Protein AF-A0A841PU30-F1 (afdb_monomer)

Secondary structure (DSSP, 8-state):
-------HHHHHHHHHHHHTSTT-SS-HHHHHHHHHHHHHHSEEEHHHHHHHHHHHHGGGHHHHHHHHHHHHHHHHHSSSSPPTTTSSEEEETTTTEEEE-HHHHHHHHHHH-

Radius of gyration: 13.41 Å; Cα contacts (8 Å, |Δi|>4): 137; chains: 1; bounding box: 29×34×40 Å

pLDDT: mean 88.63, std 14.7, range [29.7, 97.88]

Foldseek 3Di:
DDDPPPPLLQLLVLLLVLLCDPPQPDHSVLLLVLVLVCLVVQKAAPVRSLVSLCVRPNPCSVVSSVSSVVSSQCSRVVDDDADPPPGQWDQDPVRNMIGGDNSNSVSNNVVVD

Structure (mmCIF, N/CA/C/O backbone):
data_AF-A0A841PU30-F1
#
_entry.id   AF-A0A841PU30-F1
#
loop_
_atom_site.group_PDB
_atom_site.id
_atom_site.type_symbol
_atom_site.label_atom_id
_atom_site.label_alt_id
_atom_site.label_comp_id
_atom_site.label_asym_id
_atom_site.label_entity_id
_atom_site.label_seq_id
_atom_site.pdbx_PDB_ins_code
_atom_site.Cartn_x
_atom_site.Cartn_y
_atom_site.Cartn_z
_atom_site.occupancy
_atom_site.B_iso_or_equiv
_atom_site.auth_seq_id
_atom_site.auth_comp_id
_atom_site.auth_asym_id
_atom_site.auth_atom_id
_atom_site.pdbx_PDB_model_num
ATOM 1 N N . MET A 1 1 ? 14.734 4.342 -28.000 1.00 32.66 1 MET A N 1
ATOM 2 C CA . MET A 1 1 ? 13.678 4.855 -27.104 1.00 32.66 1 MET A CA 1
ATOM 3 C C . MET A 1 1 ? 14.191 4.648 -25.688 1.00 32.66 1 MET A C 1
ATOM 5 O O . MET A 1 1 ? 14.259 3.512 -25.245 1.00 32.66 1 MET A O 1
ATOM 9 N N . ALA A 1 2 ? 14.749 5.691 -25.069 1.00 29.70 2 ALA A N 1
ATOM 10 C CA . ALA A 1 2 ? 15.339 5.575 -23.737 1.00 29.70 2 ALA A CA 1
ATOM 11 C C . ALA A 1 2 ? 14.219 5.244 -22.746 1.00 29.70 2 ALA A C 1
ATOM 13 O O . ALA A 1 2 ? 13.243 5.990 -22.669 1.00 29.70 2 ALA A O 1
ATOM 14 N N . ALA A 1 3 ? 14.330 4.115 -22.043 1.00 36.06 3 ALA A N 1
ATOM 15 C CA . ALA A 1 3 ? 13.471 3.834 -20.906 1.00 36.06 3 ALA A CA 1
ATOM 16 C C . ALA A 1 3 ? 13.595 5.033 -19.964 1.00 36.06 3 ALA A C 1
ATOM 18 O O . ALA A 1 3 ? 14.697 5.356 -19.518 1.00 36.06 3 ALA A O 1
ATOM 19 N N . LYS A 1 4 ? 12.489 5.743 -19.730 1.00 44.38 4 LYS A N 1
ATOM 20 C CA . LYS A 1 4 ? 12.409 6.710 -18.642 1.00 44.38 4 LYS A CA 1
ATOM 21 C C . LYS A 1 4 ? 12.784 5.907 -17.397 1.00 44.38 4 LYS A C 1
ATOM 23 O O . LYS A 1 4 ? 12.018 5.036 -17.001 1.00 44.38 4 LYS A O 1
ATOM 28 N N . LEU A 1 5 ? 13.993 6.104 -16.867 1.00 51.22 5 LEU A N 1
ATOM 29 C CA . LEU A 1 5 ? 14.343 5.630 -15.532 1.00 51.22 5 LEU A CA 1
ATOM 30 C C . LEU A 1 5 ? 13.225 6.164 -14.638 1.00 51.22 5 LEU A C 1
ATOM 32 O O . LEU A 1 5 ? 13.072 7.381 -14.543 1.00 51.22 5 LEU A O 1
ATOM 36 N N . LEU A 1 6 ? 12.369 5.274 -14.132 1.00 61.59 6 LEU A N 1
ATOM 37 C CA . LEU A 1 6 ? 11.294 5.647 -13.222 1.00 61.59 6 LEU A CA 1
ATOM 38 C C . LEU A 1 6 ? 11.937 6.417 -12.068 1.00 61.59 6 LEU A C 1
ATOM 40 O O . LEU A 1 6 ? 12.734 5.860 -11.311 1.00 61.59 6 LEU A O 1
ATOM 44 N N . ASP A 1 7 ? 11.653 7.718 -11.985 1.00 81.25 7 ASP A N 1
ATOM 45 C CA . ASP A 1 7 ? 12.065 8.529 -10.847 1.00 81.25 7 ASP A CA 1
ATOM 46 C C . ASP A 1 7 ? 11.070 8.293 -9.719 1.00 81.25 7 ASP A C 1
ATOM 48 O O . ASP A 1 7 ? 10.161 9.084 -9.455 1.00 81.25 7 ASP A O 1
ATOM 52 N N . TRP A 1 8 ? 11.286 7.174 -9.036 1.00 91.31 8 TRP A N 1
ATOM 53 C CA . TRP A 1 8 ? 10.470 6.768 -7.909 1.00 91.31 8 TRP A CA 1
ATOM 54 C C . TRP A 1 8 ? 10.440 7.798 -6.782 1.00 91.31 8 TRP A C 1
ATOM 56 O O . TRP A 1 8 ? 9.501 7.795 -5.995 1.00 91.31 8 TRP A O 1
ATOM 66 N N . SER A 1 9 ? 11.415 8.709 -6.700 1.00 92.00 9 SER A N 1
ATOM 67 C CA . SER A 1 9 ? 11.419 9.757 -5.675 1.00 92.00 9 SER A CA 1
ATOM 68 C C . SER A 1 9 ? 10.284 10.758 -5.889 1.00 92.00 9 SER A C 1
ATOM 70 O O . SER A 1 9 ? 9.634 11.173 -4.926 1.00 92.00 9 SER A O 1
ATOM 72 N N . THR A 1 10 ? 10.037 11.148 -7.143 1.00 91.81 10 THR A N 1
ATOM 73 C CA . THR A 1 10 ? 8.927 12.041 -7.499 1.00 91.81 10 THR A CA 1
ATOM 74 C C . THR A 1 10 ? 7.590 11.318 -7.337 1.00 91.81 10 THR A C 1
ATOM 76 O O . THR A 1 10 ? 6.701 11.828 -6.658 1.00 91.81 10 THR A O 1
ATOM 79 N N . ASP A 1 11 ? 7.490 10.086 -7.835 1.00 92.00 11 ASP A N 1
ATOM 80 C CA . ASP A 1 11 ? 6.270 9.273 -7.750 1.00 92.00 11 ASP A CA 1
ATOM 81 C C . ASP A 1 11 ? 5.857 8.979 -6.293 1.00 92.00 11 ASP A C 1
ATOM 83 O O . ASP A 1 11 ? 4.684 9.085 -5.925 1.00 92.00 11 ASP A O 1
ATOM 87 N N . VAL A 1 12 ? 6.821 8.674 -5.416 1.00 95.44 12 VAL A N 1
ATOM 88 C CA . VAL A 1 12 ? 6.589 8.495 -3.973 1.00 95.44 12 VAL A CA 1
ATOM 89 C C . VAL A 1 12 ? 6.127 9.792 -3.317 1.00 95.44 12 VAL A C 1
ATOM 91 O O . VAL A 1 12 ? 5.220 9.765 -2.482 1.00 95.44 12 VAL A O 1
ATOM 94 N N . ARG A 1 13 ? 6.714 10.937 -3.683 1.00 94.88 13 ARG A N 1
ATOM 95 C CA . ARG A 1 13 ? 6.294 12.239 -3.148 1.00 94.88 13 ARG A CA 1
ATOM 96 C C . ARG A 1 13 ? 4.841 12.531 -3.512 1.00 94.88 13 ARG A C 1
ATOM 98 O O . ARG A 1 13 ? 4.073 12.948 -2.644 1.00 94.88 13 ARG A O 1
ATOM 105 N N . ASP A 1 14 ? 4.458 12.254 -4.753 1.00 93.44 14 ASP A N 1
ATOM 106 C CA . ASP A 1 14 ? 3.089 12.433 -5.229 1.00 93.44 14 ASP A CA 1
ATOM 107 C C . ASP A 1 14 ? 2.122 11.465 -4.541 1.00 93.44 14 ASP A C 1
ATOM 109 O O . ASP A 1 14 ? 1.030 11.870 -4.132 1.00 93.44 14 ASP A O 1
ATOM 113 N N . ALA A 1 15 ? 2.530 10.212 -4.318 1.00 95.00 15 ALA A N 1
ATOM 114 C CA . ALA A 1 15 ? 1.757 9.236 -3.553 1.00 95.00 15 ALA A CA 1
ATOM 115 C C . ALA A 1 15 ? 1.531 9.672 -2.097 1.00 95.00 15 ALA A C 1
ATOM 117 O O . ALA A 1 15 ? 0.395 9.643 -1.615 1.00 95.00 15 ALA A O 1
ATOM 118 N N . ILE A 1 16 ? 2.574 10.140 -1.408 1.00 96.56 16 ILE A N 1
ATOM 119 C CA . ILE A 1 16 ? 2.471 10.666 -0.039 1.00 96.56 16 ILE A CA 1
ATOM 120 C C . ILE A 1 16 ? 1.539 11.881 -0.008 1.00 96.56 16 ILE A C 1
ATOM 122 O O . ILE A 1 16 ? 0.613 11.926 0.805 1.00 96.56 16 ILE A O 1
ATOM 126 N N . ALA A 1 17 ? 1.723 12.835 -0.925 1.00 95.12 17 ALA A N 1
ATOM 127 C CA . ALA A 1 17 ? 0.866 14.012 -1.028 1.00 95.12 17 ALA A CA 1
ATOM 128 C C . ALA A 1 17 ? -0.594 13.631 -1.313 1.00 95.12 17 ALA A C 1
ATOM 130 O O . ALA A 1 17 ? -1.514 14.215 -0.738 1.00 95.12 17 ALA A O 1
ATOM 131 N N . ARG A 1 18 ? -0.828 12.624 -2.166 1.00 94.38 18 ARG A N 1
ATOM 132 C CA . ARG A 1 18 ? -2.163 12.111 -2.482 1.00 94.38 18 ARG A CA 1
ATOM 133 C C . ARG A 1 18 ? -2.833 11.493 -1.263 1.00 94.38 18 ARG A C 1
ATOM 135 O O . ARG A 1 18 ? -3.978 11.856 -1.001 1.00 94.38 18 ARG A O 1
ATOM 142 N N . LEU A 1 19 ? -2.149 10.613 -0.532 1.00 94.88 19 LEU A N 1
ATOM 143 C CA . LEU A 1 19 ? -2.670 10.009 0.701 1.00 94.88 19 LEU A CA 1
ATOM 144 C C . LEU A 1 19 ? -2.901 11.050 1.809 1.00 94.88 19 LEU A C 1
ATOM 146 O O . LEU A 1 19 ? -3.752 10.851 2.671 1.00 94.88 19 LEU A O 1
ATOM 150 N N . GLY A 1 20 ? -2.161 12.161 1.784 1.00 93.62 20 GLY A N 1
ATOM 151 C CA . GLY A 1 20 ? -2.342 13.301 2.683 1.00 93.62 20 GLY A CA 1
ATOM 152 C C . GLY A 1 20 ? -3.492 14.243 2.311 1.00 93.62 20 GLY A C 1
ATOM 153 O O . GLY A 1 20 ? -3.772 15.169 3.072 1.00 93.62 20 GLY A O 1
ATOM 154 N N . LYS A 1 21 ? -4.168 14.053 1.164 1.00 93.69 21 LYS A N 1
ATOM 155 C CA . LYS A 1 21 ? -5.256 14.952 0.750 1.00 93.69 21 LYS A CA 1
ATOM 156 C C . LYS A 1 21 ? -6.451 14.849 1.711 1.00 93.69 21 LYS A C 1
ATOM 158 O O . LYS A 1 21 ? -6.907 13.739 1.997 1.00 93.69 21 LYS A O 1
ATOM 163 N N . PRO A 1 22 ? -7.015 15.985 2.160 1.00 90.38 22 PRO A N 1
ATOM 164 C CA . PRO A 1 22 ? -8.235 15.975 2.957 1.00 90.38 22 PRO A CA 1
ATOM 165 C C . PRO A 1 22 ? -9.405 15.391 2.153 1.00 90.38 22 PRO A C 1
ATOM 167 O O . PRO A 1 22 ? -9.467 15.530 0.930 1.00 90.38 22 PRO A O 1
ATOM 170 N N . GLY A 1 23 ? -10.339 14.739 2.848 1.00 88.38 23 GLY A N 1
ATOM 171 C CA . GLY A 1 23 ? -11.541 14.155 2.241 1.00 88.38 23 GLY A CA 1
ATOM 172 C C . GLY A 1 23 ? -11.366 12.752 1.651 1.00 88.38 23 GLY A C 1
ATOM 173 O O . GLY A 1 23 ? -12.305 12.234 1.052 1.00 88.38 23 GLY A O 1
ATOM 174 N N . LEU A 1 24 ? -10.201 12.113 1.815 1.00 90.75 24 LEU A N 1
ATOM 175 C CA . LEU A 1 24 ? -10.083 10.674 1.574 1.00 90.75 24 LEU A CA 1
ATOM 176 C C . LEU A 1 24 ? -10.860 9.875 2.625 1.00 90.75 24 LEU A C 1
ATOM 178 O O . LEU A 1 24 ? -10.875 10.236 3.799 1.00 90.75 24 LEU A O 1
ATOM 182 N N . VAL A 1 25 ? -11.452 8.758 2.189 1.00 92.12 25 VAL A N 1
ATOM 183 C CA . VAL A 1 25 ? -12.193 7.821 3.055 1.00 92.12 25 VAL A CA 1
ATOM 184 C C . VAL A 1 25 ? -11.316 7.321 4.203 1.00 92.12 25 VAL A C 1
ATOM 186 O O . VAL A 1 25 ? -11.758 7.269 5.349 1.00 92.12 25 VAL A O 1
ATOM 189 N N . PHE A 1 26 ? -10.053 7.003 3.907 1.00 94.50 26 PHE A N 1
ATOM 190 C CA . PHE A 1 26 ? -9.081 6.555 4.896 1.00 94.50 26 PHE A CA 1
ATOM 191 C C . PHE A 1 26 ? -7.984 7.610 5.071 1.00 94.50 26 PHE A C 1
ATOM 193 O O . PHE A 1 26 ? -7.363 8.006 4.081 1.00 94.50 26 PHE A O 1
ATOM 200 N N . PRO A 1 27 ? -7.729 8.077 6.306 1.00 94.44 27 PRO A N 1
ATOM 201 C CA . PRO A 1 27 ? -6.735 9.108 6.560 1.00 94.44 27 PRO A CA 1
ATOM 202 C C . PRO A 1 27 ? -5.311 8.583 6.356 1.00 94.44 27 PRO A C 1
ATOM 204 O O . PRO A 1 27 ? -5.031 7.394 6.540 1.00 94.44 27 PRO A O 1
ATOM 207 N N . PHE A 1 28 ? -4.386 9.504 6.080 1.00 96.06 28 PHE A N 1
ATOM 208 C CA . PHE A 1 28 ? -2.957 9.219 5.931 1.00 96.06 28 PHE A CA 1
ATOM 209 C C . PHE A 1 28 ? -2.378 8.391 7.089 1.00 96.06 28 PHE A C 1
ATOM 211 O O . PHE A 1 28 ? -1.619 7.455 6.854 1.00 96.06 28 PHE A O 1
ATOM 218 N N . SER A 1 29 ? -2.782 8.685 8.332 1.00 95.62 29 SER A N 1
ATOM 219 C CA . SER A 1 29 ? -2.317 7.984 9.539 1.00 95.62 29 SER A CA 1
ATOM 220 C C . SER A 1 29 ? -2.649 6.490 9.564 1.00 95.62 29 SER A C 1
ATOM 222 O O . SER A 1 29 ? -1.987 5.745 10.278 1.00 95.62 29 SER A O 1
ATOM 224 N N . LYS A 1 30 ? -3.643 6.048 8.784 1.00 95.88 30 LYS A N 1
ATOM 225 C CA . LYS A 1 30 ? -3.967 4.632 8.582 1.00 95.88 30 LYS A CA 1
ATOM 226 C C . LYS A 1 30 ? -3.340 4.089 7.302 1.00 95.88 30 LYS A C 1
ATOM 228 O O . LYS A 1 30 ? -2.705 3.041 7.338 1.00 95.88 30 LYS A O 1
ATOM 233 N N . ALA A 1 31 ? -3.493 4.806 6.188 1.00 96.81 31 ALA A N 1
ATOM 234 C CA . ALA A 1 31 ? -3.060 4.347 4.869 1.00 96.81 31 ALA A CA 1
ATOM 235 C C . ALA A 1 31 ? -1.533 4.211 4.747 1.00 96.81 31 ALA A C 1
ATOM 237 O O . ALA A 1 31 ? -1.045 3.205 4.237 1.00 96.81 31 ALA A O 1
ATOM 238 N N . ALA A 1 32 ? -0.767 5.188 5.245 1.00 96.94 32 ALA A N 1
ATOM 239 C CA . ALA A 1 32 ? 0.688 5.176 5.109 1.00 96.94 32 ALA A CA 1
ATOM 240 C C . ALA A 1 32 ? 1.351 3.967 5.805 1.00 96.94 32 ALA A C 1
ATOM 242 O O . ALA A 1 32 ? 2.150 3.309 5.145 1.00 96.94 32 ALA A O 1
ATOM 243 N N . PRO A 1 33 ? 0.975 3.569 7.042 1.00 97.44 33 PRO A N 1
ATOM 244 C CA . PRO A 1 33 ? 1.491 2.347 7.670 1.00 97.44 33 PRO A CA 1
ATOM 245 C C . PRO A 1 33 ? 1.302 1.048 6.874 1.00 97.44 33 PRO A C 1
ATOM 247 O O . PRO A 1 33 ? 2.102 0.123 7.025 1.00 97.44 33 PRO A O 1
ATOM 250 N N . LEU A 1 34 ? 0.253 0.947 6.051 1.00 97.44 34 LEU A N 1
ATOM 251 C CA . LEU A 1 34 ? 0.043 -0.219 5.189 1.00 97.44 34 LEU A CA 1
ATOM 252 C C . LEU A 1 34 ? 1.070 -0.247 4.048 1.00 97.44 34 LEU A C 1
ATOM 254 O O . LEU A 1 34 ? 1.646 -1.294 3.758 1.00 97.44 34 LEU A O 1
ATOM 258 N N . VAL A 1 35 ? 1.347 0.911 3.442 1.00 97.31 35 VAL A N 1
ATOM 259 C CA . VAL A 1 35 ? 2.373 1.041 2.397 1.00 97.31 35 VAL A CA 1
ATOM 260 C C . VAL A 1 35 ? 3.781 0.918 2.991 1.00 97.31 35 VAL A C 1
ATOM 262 O O . VAL A 1 35 ? 4.627 0.270 2.386 1.00 97.31 35 VAL A O 1
ATOM 265 N N . ASP A 1 36 ? 4.022 1.434 4.203 1.00 97.88 36 ASP A N 1
ATOM 266 C CA . ASP A 1 36 ? 5.277 1.239 4.946 1.00 97.88 36 ASP A CA 1
ATOM 267 C C . ASP A 1 36 ? 5.556 -0.260 5.157 1.00 97.88 36 ASP A C 1
ATOM 269 O O . ASP A 1 36 ? 6.672 -0.733 4.919 1.00 97.88 36 ASP A O 1
ATOM 273 N N . TYR A 1 37 ? 4.528 -1.023 5.553 1.00 97.25 37 TYR A N 1
ATOM 274 C CA . TYR A 1 37 ? 4.618 -2.475 5.714 1.00 97.25 37 TYR A CA 1
ATOM 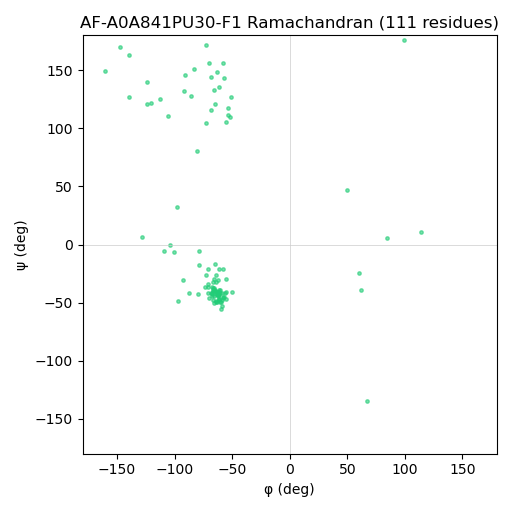275 C C . TYR A 1 37 ? 5.012 -3.155 4.404 1.00 97.25 37 TYR A C 1
ATOM 277 O O . TYR A 1 37 ? 6.002 -3.888 4.346 1.00 97.25 37 TYR A O 1
ATOM 285 N N . LEU A 1 38 ? 4.274 -2.853 3.341 1.00 95.31 38 LEU A N 1
ATOM 286 C CA . LEU A 1 38 ? 4.469 -3.445 2.030 1.00 95.31 38 LEU A CA 1
ATOM 287 C C . LEU A 1 38 ? 5.852 -3.093 1.445 1.00 95.31 38 LEU A C 1
ATOM 289 O O . LEU A 1 38 ? 6.572 -3.977 0.983 1.00 95.31 38 LEU A O 1
ATOM 293 N N . ALA A 1 39 ? 6.291 -1.838 1.571 1.00 96.31 39 ALA A N 1
ATOM 294 C CA . ALA A 1 39 ? 7.619 -1.389 1.157 1.00 96.31 39 ALA A CA 1
ATOM 295 C C . ALA A 1 39 ? 8.748 -2.050 1.963 1.00 96.31 39 ALA A C 1
ATOM 297 O O . ALA A 1 39 ? 9.828 -2.280 1.421 1.00 96.31 39 ALA A O 1
ATOM 298 N N . SER A 1 40 ? 8.526 -2.380 3.240 1.00 96.56 40 SER A N 1
ATOM 299 C CA . SER A 1 40 ? 9.531 -3.060 4.069 1.00 96.56 40 SER A CA 1
ATOM 300 C C . SER A 1 40 ? 9.754 -4.524 3.675 1.00 96.56 40 SER A C 1
ATOM 302 O O . SER A 1 40 ? 10.882 -5.011 3.767 1.00 96.56 40 SER A O 1
ATOM 304 N N . ARG A 1 41 ? 8.694 -5.205 3.225 1.00 95.88 41 ARG A N 1
ATOM 305 C CA . ARG A 1 41 ? 8.6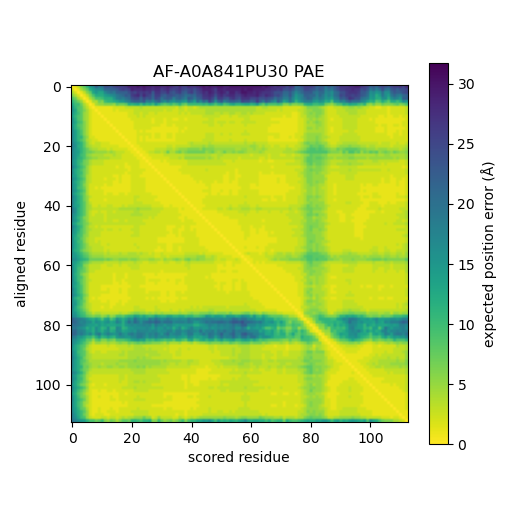98 -6.632 2.877 1.00 95.88 41 ARG A CA 1
ATOM 306 C C . ARG A 1 41 ? 8.979 -6.892 1.403 1.00 95.88 41 ARG A C 1
ATOM 308 O O . ARG A 1 41 ? 9.566 -7.918 1.085 1.00 95.88 41 ARG A O 1
ATOM 315 N N . MET A 1 42 ? 8.581 -5.966 0.531 1.00 94.25 42 MET A N 1
ATOM 316 C CA . MET A 1 42 ? 8.608 -6.044 -0.936 1.00 94.25 42 MET A CA 1
ATOM 317 C C . MET A 1 42 ? 7.756 -7.160 -1.552 1.00 94.25 42 MET A C 1
ATOM 319 O O . MET A 1 42 ? 7.125 -6.919 -2.570 1.00 94.25 42 MET A O 1
ATOM 323 N N . VAL A 1 43 ? 7.715 -8.350 -0.959 1.00 95.69 43 VAL A N 1
ATOM 324 C CA . VAL A 1 43 ? 6.870 -9.472 -1.374 1.00 95.69 43 VAL A CA 1
ATOM 325 C C . VAL A 1 43 ? 6.027 -9.889 -0.176 1.00 95.69 43 VAL A C 1
ATOM 327 O O . VAL A 1 43 ? 6.580 -10.194 0.881 1.00 95.69 43 VAL A O 1
ATOM 330 N N . VAL A 1 44 ? 4.701 -9.848 -0.314 1.00 96.81 44 VAL A N 1
ATOM 331 C CA . VAL A 1 44 ? 3.760 -10.124 0.785 1.00 96.81 44 VAL A CA 1
ATOM 332 C C . VAL A 1 44 ? 2.580 -10.953 0.274 1.00 96.81 44 VAL A C 1
ATOM 334 O O . VAL A 1 44 ? 1.917 -10.517 -0.669 1.00 96.81 44 VAL A O 1
ATOM 337 N N . PRO A 1 45 ? 2.257 -12.102 0.893 1.00 97.31 45 PRO A N 1
ATOM 338 C CA . PRO A 1 45 ? 1.020 -12.827 0.610 1.00 97.31 45 PRO A CA 1
ATOM 339 C C . PRO A 1 45 ? -0.218 -11.953 0.828 1.00 97.31 45 PRO A C 1
ATOM 341 O O . PRO A 1 45 ? -0.276 -11.175 1.785 1.00 97.31 45 PRO A O 1
ATOM 344 N N . ARG A 1 46 ? -1.247 -12.101 -0.012 1.00 95.81 46 ARG A N 1
ATOM 345 C CA . ARG A 1 46 ? -2.502 -11.344 0.130 1.00 95.81 46 ARG A CA 1
ATOM 346 C C . ARG A 1 46 ? -3.124 -11.515 1.515 1.00 95.81 46 ARG A C 1
ATOM 348 O O . ARG A 1 46 ? -3.601 -10.534 2.080 1.00 95.81 46 ARG A O 1
ATOM 355 N N . SER A 1 47 ? -3.097 -12.728 2.069 1.00 97.06 47 SER A N 1
ATOM 356 C CA . SER A 1 47 ? -3.601 -13.023 3.417 1.00 97.06 47 SER A CA 1
ATOM 357 C C . SER A 1 47 ? -2.888 -12.204 4.496 1.00 97.06 47 SER A C 1
ATOM 359 O O . SER A 1 47 ? -3.541 -11.540 5.292 1.00 97.06 47 SER A O 1
ATOM 361 N N . GLU A 1 48 ? -1.556 -12.160 4.469 1.00 97.62 48 GLU A N 1
ATOM 362 C CA . GLU A 1 48 ? -0.750 -11.390 5.423 1.00 97.62 48 GLU A CA 1
ATOM 363 C C . GLU A 1 48 ? -0.997 -9.879 5.290 1.00 97.62 48 GLU A C 1
ATOM 365 O O . GLU A 1 48 ? -1.105 -9.156 6.287 1.00 97.62 48 GLU A O 1
ATOM 370 N N . LEU A 1 49 ? -1.127 -9.386 4.055 1.00 96.25 49 LEU A N 1
ATOM 371 C CA . LEU A 1 49 ? -1.426 -7.979 3.807 1.00 96.25 49 LEU A CA 1
ATOM 372 C C . LEU A 1 49 ? -2.840 -7.605 4.281 1.00 96.25 49 LEU A C 1
ATOM 374 O O . LEU A 1 49 ? -3.038 -6.511 4.817 1.00 96.25 49 LEU A O 1
ATOM 378 N N . LEU A 1 50 ? -3.807 -8.514 4.137 1.00 97.19 50 LEU A N 1
ATOM 379 C CA . LEU A 1 50 ? -5.160 -8.354 4.669 1.00 97.19 50 LEU A CA 1
ATOM 380 C C . LEU A 1 50 ? -5.205 -8.406 6.193 1.00 97.19 50 LEU A C 1
ATOM 382 O O . LEU A 1 50 ? -5.872 -7.566 6.793 1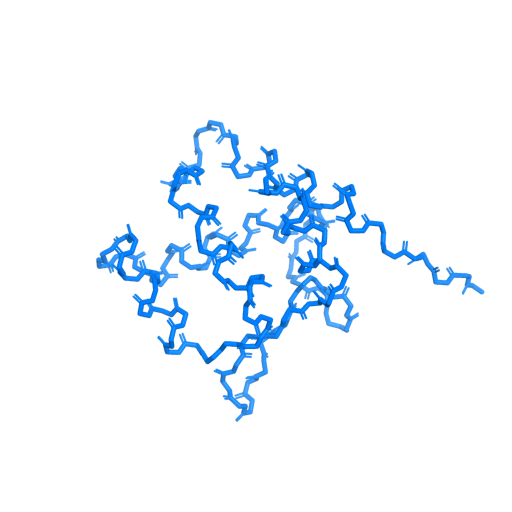.00 97.19 50 LEU A O 1
ATOM 386 N N . ASP A 1 51 ? -4.465 -9.309 6.832 1.00 97.69 51 ASP A N 1
ATOM 387 C CA . ASP A 1 51 ? -4.346 -9.345 8.292 1.00 97.69 51 ASP A CA 1
ATOM 388 C C . ASP A 1 51 ? -3.779 -8.023 8.815 1.00 97.69 51 ASP A C 1
ATOM 390 O O . ASP A 1 51 ? -4.281 -7.447 9.787 1.00 97.69 51 ASP A O 1
ATOM 394 N N . ARG A 1 52 ? -2.775 -7.471 8.121 1.00 97.56 52 ARG A N 1
ATOM 395 C CA . ARG A 1 52 ? -2.231 -6.152 8.447 1.00 97.56 52 ARG A CA 1
ATOM 396 C C . ARG A 1 52 ? -3.262 -5.039 8.255 1.00 97.56 52 ARG A C 1
ATOM 398 O O . ARG A 1 52 ? -3.371 -4.159 9.109 1.00 97.56 52 ARG A O 1
ATOM 405 N N . ALA A 1 53 ? -4.028 -5.073 7.167 1.00 97.56 53 ALA A N 1
ATOM 406 C CA . ALA A 1 53 ? -5.117 -4.133 6.919 1.00 97.56 53 ALA A CA 1
ATOM 407 C C . ALA A 1 53 ? -6.207 -4.221 8.007 1.00 97.56 53 ALA A C 1
ATOM 409 O O . ALA A 1 53 ? -6.683 -3.188 8.482 1.00 97.56 53 ALA A O 1
ATOM 410 N N . MET A 1 54 ? -6.533 -5.430 8.471 1.00 97.62 54 MET A N 1
ATOM 411 C CA . MET A 1 54 ? -7.491 -5.681 9.550 1.00 97.62 54 MET A CA 1
ATOM 412 C C . MET A 1 54 ? -6.996 -5.147 10.895 1.00 97.62 54 MET A C 1
ATOM 414 O O . MET A 1 54 ? -7.764 -4.529 11.628 1.00 97.62 54 MET A O 1
ATOM 418 N N . GLN A 1 55 ? -5.704 -5.277 11.202 1.00 97.75 55 GLN A N 1
ATOM 419 C CA . GLN A 1 55 ? -5.114 -4.663 12.400 1.00 97.75 55 GLN A CA 1
ATOM 420 C C . GLN A 1 55 ? -5.202 -3.128 12.393 1.00 97.75 55 GLN A C 1
ATOM 422 O O . GLN A 1 55 ? -5.275 -2.513 13.455 1.00 97.75 55 GLN A O 1
ATOM 427 N N . ILE A 1 56 ? -5.179 -2.498 11.213 1.00 96.69 56 ILE A N 1
ATOM 428 C CA . ILE A 1 56 ? -5.206 -1.034 11.068 1.00 96.69 56 ILE A CA 1
ATOM 429 C C . ILE A 1 56 ? -6.643 -0.490 11.032 1.00 96.69 56 ILE A C 1
ATOM 431 O O . ILE A 1 56 ? -6.919 0.567 11.609 1.00 96.69 56 ILE A O 1
ATOM 435 N N . ASN A 1 57 ? -7.551 -1.168 10.324 1.00 95.81 57 ASN A N 1
ATOM 436 C CA . ASN A 1 57 ? -8.876 -0.634 9.997 1.00 95.81 57 ASN A CA 1
ATOM 437 C C . ASN A 1 57 ? -10.057 -1.553 10.363 1.00 95.81 57 ASN A C 1
ATOM 439 O O . ASN A 1 57 ? -11.204 -1.220 10.073 1.00 95.81 57 ASN A O 1
ATOM 443 N N . GLY A 1 58 ? -9.805 -2.672 11.044 1.00 94.44 58 GLY A N 1
ATOM 444 C CA . GLY A 1 58 ? -10.843 -3.577 11.530 1.00 94.44 58 GLY A CA 1
ATOM 445 C C . GLY A 1 58 ? -11.595 -4.275 10.399 1.00 94.44 58 GLY A C 1
ATOM 446 O O . GLY A 1 58 ? -10.995 -4.761 9.446 1.00 94.44 58 GLY A O 1
ATOM 447 N N . SER A 1 59 ? -12.923 -4.320 10.507 1.00 93.25 59 SER A N 1
ATOM 448 C CA . SER A 1 59 ? -13.804 -5.070 9.601 1.00 93.25 59 SER A CA 1
ATOM 449 C C . SER A 1 59 ? -13.823 -4.563 8.155 1.00 93.25 59 SER A C 1
ATOM 451 O O . SER A 1 59 ? -14.272 -5.285 7.275 1.00 93.25 59 SER A O 1
ATOM 453 N N . ASP A 1 60 ? -13.348 -3.342 7.896 1.00 94.81 60 ASP A N 1
ATOM 454 C CA . ASP A 1 60 ? -13.308 -2.738 6.555 1.00 94.81 60 ASP A CA 1
ATOM 455 C C . ASP A 1 60 ? -11.913 -2.883 5.909 1.00 94.81 60 ASP A C 1
ATOM 457 O O . ASP A 1 60 ? -11.431 -2.000 5.200 1.00 94.81 60 ASP A O 1
ATOM 461 N N . ALA A 1 61 ? -11.214 -3.981 6.222 1.00 95.75 61 ALA A N 1
ATOM 462 C CA . ALA A 1 61 ? -9.837 -4.254 5.805 1.00 95.75 61 ALA A CA 1
ATOM 463 C C . ALA A 1 61 ? -9.677 -4.366 4.285 1.00 95.75 61 ALA A C 1
ATOM 465 O O . ALA A 1 61 ? -8.729 -3.814 3.728 1.00 95.75 61 ALA A O 1
ATOM 466 N N . GLU A 1 62 ? -10.599 -5.055 3.607 1.00 95.44 62 GLU A N 1
ATOM 467 C CA . GLU A 1 62 ? -10.507 -5.272 2.159 1.00 95.44 62 GLU A CA 1
ATOM 468 C C . GLU A 1 62 ? -10.659 -3.962 1.384 1.00 95.44 62 GLU A C 1
ATOM 470 O O . GLU A 1 62 ? -9.835 -3.636 0.527 1.00 95.44 62 GLU A O 1
ATOM 475 N N . ASN A 1 63 ? -11.676 -3.171 1.727 1.00 95.94 63 ASN A N 1
ATOM 476 C CA . ASN A 1 63 ? -11.902 -1.868 1.117 1.00 95.94 63 ASN A CA 1
ATOM 477 C C . ASN A 1 63 ? -10.774 -0.886 1.461 1.00 95.94 63 ASN A C 1
ATOM 479 O O . ASN A 1 63 ? -10.345 -0.107 0.609 1.00 95.94 63 ASN A O 1
ATOM 483 N N . PHE A 1 64 ? -10.249 -0.950 2.689 1.00 97.25 64 PHE A N 1
ATOM 484 C CA . PHE A 1 64 ? -9.085 -0.175 3.108 1.00 97.25 64 PHE A CA 1
ATOM 485 C C . PHE A 1 64 ? -7.835 -0.509 2.290 1.00 97.25 64 PHE A C 1
ATOM 487 O O . PHE A 1 64 ? -7.173 0.409 1.794 1.00 97.25 64 PHE A O 1
ATOM 494 N N . LEU A 1 65 ? -7.537 -1.797 2.098 1.00 96.00 65 LEU A N 1
ATOM 495 C CA . LEU A 1 65 ? -6.434 -2.255 1.258 1.00 96.00 65 LEU A CA 1
ATOM 496 C C . LEU A 1 65 ? -6.617 -1.758 -0.180 1.00 96.00 65 LEU A C 1
ATOM 498 O O . LEU A 1 65 ? -5.760 -1.036 -0.692 1.00 96.00 65 LEU A O 1
ATOM 502 N N . ALA A 1 66 ? -7.758 -2.066 -0.801 1.00 94.12 66 ALA A N 1
ATOM 503 C CA . ALA A 1 66 ? -8.045 -1.693 -2.183 1.00 94.12 66 ALA A CA 1
ATOM 504 C C . ALA A 1 66 ? -7.976 -0.171 -2.397 1.00 94.12 66 ALA A C 1
ATOM 506 O O . ALA A 1 66 ? -7.317 0.303 -3.322 1.00 94.12 66 ALA A O 1
ATOM 507 N N . SER A 1 67 ? -8.589 0.610 -1.505 1.00 94.88 67 SER A N 1
ATOM 508 C CA . SER A 1 67 ? -8.591 2.074 -1.576 1.00 94.88 67 SER A CA 1
ATOM 509 C C . SER A 1 67 ? -7.204 2.677 -1.364 1.00 94.88 67 SER A C 1
ATOM 511 O O . SER A 1 67 ? -6.862 3.671 -2.009 1.00 94.88 67 SER A O 1
ATOM 513 N N . THR A 1 68 ? -6.389 2.104 -0.476 1.00 95.94 68 THR A N 1
ATOM 514 C CA . THR A 1 68 ? -5.012 2.567 -0.252 1.00 95.94 68 THR A CA 1
ATOM 515 C C . THR A 1 68 ? -4.163 2.332 -1.498 1.00 95.94 68 THR A C 1
ATOM 517 O O . THR A 1 68 ? -3.564 3.280 -2.012 1.00 95.94 68 THR A O 1
ATOM 520 N N . LEU A 1 69 ? -4.184 1.110 -2.044 1.00 94.31 69 LEU A N 1
ATOM 521 C CA . LEU A 1 69 ? -3.454 0.772 -3.268 1.00 94.31 69 LEU A CA 1
ATOM 522 C C . LEU A 1 69 ? -3.925 1.617 -4.459 1.00 94.31 69 LEU A C 1
ATOM 524 O O . LEU A 1 69 ? -3.102 2.124 -5.224 1.00 94.31 69 LEU A O 1
ATOM 528 N N . ALA A 1 70 ? -5.236 1.833 -4.5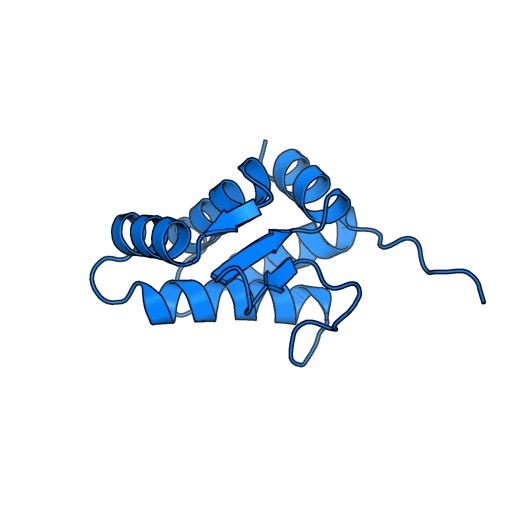94 1.00 92.00 70 ALA A N 1
ATOM 529 C CA . ALA A 1 70 ? -5.803 2.671 -5.645 1.00 92.00 70 ALA A CA 1
ATOM 530 C C . ALA A 1 70 ? -5.333 4.127 -5.532 1.00 92.00 70 ALA A C 1
ATOM 532 O O . ALA A 1 70 ? -4.956 4.725 -6.536 1.00 92.00 70 ALA A O 1
ATOM 533 N N . ASN A 1 71 ? -5.296 4.711 -4.330 1.00 93.00 71 ASN A N 1
ATOM 534 C CA . ASN A 1 71 ? -4.848 6.095 -4.169 1.00 93.00 71 ASN A CA 1
ATOM 535 C C . ASN A 1 71 ? -3.368 6.289 -4.508 1.00 93.00 71 ASN A C 1
ATOM 537 O O . ASN A 1 71 ? -3.043 7.288 -5.148 1.00 93.00 71 ASN A O 1
ATOM 541 N N . VAL A 1 72 ? -2.499 5.346 -4.136 1.00 94.00 72 VAL A N 1
ATOM 542 C CA . VAL A 1 72 ? -1.084 5.370 -4.544 1.00 94.00 72 VAL A CA 1
ATOM 543 C C . VAL A 1 72 ? -0.975 5.231 -6.065 1.00 94.00 72 VAL A C 1
ATOM 545 O O . VAL A 1 72 ? -0.359 6.067 -6.719 1.00 94.00 72 VAL A O 1
ATOM 548 N N . THR A 1 73 ? -1.673 4.254 -6.648 1.00 91.44 73 THR A N 1
ATOM 549 C CA . THR A 1 73 ? -1.692 4.013 -8.103 1.00 91.44 73 THR A CA 1
ATOM 550 C C . THR A 1 73 ? -2.152 5.246 -8.882 1.00 91.44 73 THR A C 1
ATOM 552 O O . THR A 1 73 ? -1.507 5.644 -9.848 1.00 91.44 73 THR A O 1
ATOM 555 N N . MET A 1 74 ? -3.227 5.908 -8.444 1.00 89.12 74 MET A N 1
ATOM 556 C CA . MET A 1 74 ? -3.713 7.135 -9.081 1.00 89.12 74 MET A CA 1
ATOM 557 C C . MET A 1 74 ? -2.736 8.302 -8.956 1.00 89.12 74 MET A C 1
ATOM 559 O O . MET A 1 74 ? -2.743 9.177 -9.818 1.00 89.12 74 MET A O 1
ATOM 563 N N . ALA A 1 75 ? -1.938 8.362 -7.889 1.00 90.56 75 ALA A N 1
ATOM 564 C CA . ALA A 1 75 ? -0.944 9.417 -7.740 1.00 90.56 75 ALA A CA 1
ATOM 565 C C . ALA A 1 75 ? 0.168 9.272 -8.786 1.00 90.56 75 ALA A C 1
ATOM 567 O O . ALA A 1 75 ? 0.522 10.251 -9.431 1.00 90.56 75 ALA A O 1
ATOM 568 N N . ILE A 1 76 ? 0.635 8.038 -8.983 1.00 88.62 76 ILE A N 1
ATOM 569 C CA . ILE A 1 76 ? 1.782 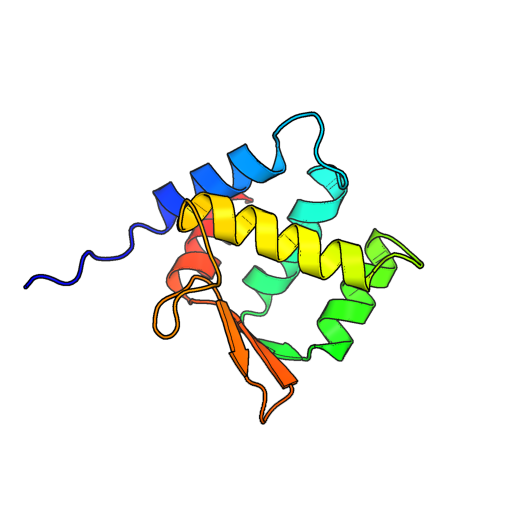7.696 -9.832 1.00 88.62 76 ILE A CA 1
ATOM 570 C C . ILE A 1 76 ? 1.392 7.657 -11.314 1.00 88.62 76 ILE A C 1
ATOM 572 O O . ILE A 1 76 ? 2.105 8.158 -12.177 1.00 88.62 76 ILE A O 1
ATOM 576 N N . HIS A 1 77 ? 0.238 7.070 -11.635 1.00 83.19 77 HIS A N 1
ATOM 577 C CA . HIS A 1 77 ? -0.166 6.827 -13.024 1.00 83.19 77 HIS A CA 1
ATOM 578 C C . HIS A 1 77 ? -1.231 7.808 -13.528 1.00 83.19 77 HIS A C 1
ATOM 580 O O . HIS A 1 77 ? -1.640 7.738 -14.686 1.00 83.19 77 HIS A O 1
ATOM 586 N N . HIS A 1 78 ? -1.679 8.740 -12.680 1.00 70.94 78 HIS A N 1
ATOM 587 C CA . HIS A 1 78 ? -2.676 9.784 -12.942 1.00 70.94 78 HIS A CA 1
ATOM 588 C C . HIS A 1 78 ? -4.092 9.299 -13.347 1.00 70.94 78 HIS A C 1
ATOM 590 O O . HIS A 1 78 ? -5.047 10.028 -13.076 1.00 70.94 78 HIS A O 1
ATOM 596 N N . LYS A 1 79 ? -4.266 8.089 -13.918 1.00 59.44 79 LYS A N 1
ATOM 597 C CA . LYS A 1 79 ? -5.522 7.325 -14.118 1.00 59.44 79 LYS A CA 1
ATOM 598 C C . LYS A 1 79 ? -5.231 5.829 -14.351 1.00 59.44 79 LYS A C 1
ATOM 600 O O . LYS A 1 79 ? -4.260 5.501 -15.020 1.00 59.44 79 LYS A O 1
ATOM 605 N N . GLY A 1 80 ? -6.149 4.950 -13.932 1.00 58.47 80 GLY A N 1
ATOM 606 C CA . GLY A 1 80 ? -6.212 3.552 -14.390 1.00 58.47 80 GLY A CA 1
ATOM 607 C C . GLY A 1 80 ? -5.595 2.505 -13.459 1.00 58.47 80 GLY A C 1
ATOM 608 O O . GLY A 1 80 ? -5.065 2.827 -12.396 1.00 58.47 80 GLY A O 1
ATOM 609 N N . ALA A 1 81 ? -5.749 1.240 -13.870 1.00 57.19 81 ALA A N 1
ATOM 610 C CA . ALA A 1 81 ? -5.121 0.081 -13.246 1.00 57.19 81 ALA A CA 1
ATOM 611 C C . ALA A 1 81 ? -3.594 0.232 -13.250 1.00 57.19 81 ALA A C 1
ATOM 613 O O . ALA A 1 81 ? -3.034 0.956 -14.074 1.00 57.19 81 ALA A O 1
ATOM 614 N N . VAL A 1 82 ? -2.931 -0.458 -12.327 1.00 63.03 82 VAL A N 1
ATOM 615 C CA . VAL A 1 82 ? -1.475 -0.595 -12.338 1.00 63.03 82 VAL A CA 1
ATOM 616 C C . VAL A 1 82 ? -1.038 -1.072 -13.732 1.00 63.03 82 VAL A C 1
ATOM 618 O O . VAL A 1 82 ? -1.584 -2.064 -14.216 1.00 63.03 82 VAL A O 1
ATOM 621 N N . PRO A 1 83 ? -0.098 -0.387 -14.404 1.00 58.12 83 PRO A N 1
ATOM 622 C CA . PRO A 1 83 ? 0.439 -0.880 -15.659 1.00 58.12 83 PRO A CA 1
ATOM 623 C C . PRO A 1 83 ? 1.273 -2.140 -15.406 1.00 58.12 83 PRO A C 1
ATOM 625 O O . PRO A 1 83 ? 2.317 -2.079 -14.758 1.00 58.12 83 PRO A O 1
ATOM 628 N N . ASP A 1 84 ? 0.826 -3.266 -15.956 1.00 58.62 84 ASP A N 1
ATOM 629 C CA . ASP A 1 84 ? 1.655 -4.460 -16.110 1.00 58.62 84 ASP A CA 1
ATOM 630 C C . ASP A 1 84 ? 2.344 -4.447 -17.484 1.00 58.62 84 ASP A C 1
ATOM 632 O O . ASP A 1 84 ? 1.660 -4.258 -18.497 1.00 58.62 84 ASP A O 1
ATOM 636 N N . PRO A 1 85 ? 3.665 -4.698 -17.577 1.00 57.97 85 PRO A N 1
ATOM 637 C CA . PRO A 1 85 ? 4.702 -4.666 -16.535 1.00 57.97 85 PRO A CA 1
ATOM 638 C C . PRO A 1 85 ? 5.232 -3.237 -16.283 1.00 57.97 85 PRO A C 1
ATOM 640 O O . PRO A 1 85 ? 5.323 -2.435 -17.213 1.00 57.97 85 PRO A O 1
ATOM 643 N N . GLY A 1 86 ? 5.686 -2.945 -15.056 1.00 67.44 86 GLY A N 1
ATOM 644 C CA . GLY A 1 86 ? 6.400 -1.697 -14.718 1.00 67.44 86 GLY A CA 1
ATOM 645 C C . GLY A 1 86 ? 5.681 -0.744 -13.754 1.00 67.44 86 GLY A C 1
ATOM 646 O O . GLY A 1 86 ? 6.113 0.398 -13.594 1.00 67.44 86 GLY A O 1
ATOM 647 N N . GLY A 1 87 ? 4.590 -1.186 -13.126 1.00 84.50 87 GLY A N 1
ATOM 648 C CA . GLY A 1 87 ? 3.940 -0.483 -12.022 1.00 84.50 87 GLY A CA 1
ATOM 649 C C . GLY A 1 87 ? 4.726 -0.541 -10.707 1.00 84.50 87 GLY A C 1
ATOM 650 O O . GLY A 1 87 ? 5.715 -1.257 -10.567 1.00 84.50 87 GLY A O 1
ATOM 651 N N . TRP A 1 88 ? 4.269 0.227 -9.714 1.00 91.25 88 TRP A N 1
ATOM 652 C CA . TRP A 1 88 ? 4.899 0.280 -8.386 1.00 91.25 88 TRP A CA 1
ATOM 653 C C . TRP A 1 88 ? 4.690 -0.998 -7.559 1.00 91.25 88 TRP A C 1
ATOM 655 O O . TRP A 1 88 ? 5.463 -1.280 -6.644 1.00 91.25 88 TRP A O 1
ATOM 665 N N . TYR A 1 89 ? 3.667 -1.778 -7.905 1.00 92.12 89 TYR A N 1
ATOM 666 C CA . TYR A 1 89 ? 3.468 -3.155 -7.470 1.00 92.12 89 TYR A CA 1
ATOM 667 C C . TYR A 1 89 ? 2.779 -3.956 -8.569 1.00 92.12 89 TYR A C 1
ATOM 669 O O . TYR A 1 89 ? 2.258 -3.356 -9.497 1.00 92.12 89 TYR A O 1
ATOM 677 N N . PHE A 1 90 ? 2.699 -5.272 -8.421 1.00 90.19 90 PHE A N 1
ATOM 678 C CA . PHE A 1 90 ? 1.722 -6.122 -9.100 1.00 90.19 90 PHE A CA 1
ATOM 679 C C . PHE A 1 90 ? 1.196 -7.188 -8.128 1.00 90.19 90 PHE A C 1
ATOM 681 O O . PHE A 1 90 ? 1.775 -7.407 -7.058 1.00 90.19 90 PHE A O 1
ATOM 688 N N . HIS A 1 91 ? 0.069 -7.816 -8.469 1.00 90.56 91 HIS A N 1
ATOM 689 C CA . HIS A 1 91 ? -0.465 -8.977 -7.750 1.00 90.56 91 HIS A CA 1
ATOM 690 C C . HIS A 1 91 ? -0.211 -10.219 -8.599 1.00 90.56 91 HIS A C 1
ATOM 692 O O . HIS A 1 91 ? -0.784 -10.369 -9.675 1.00 90.56 91 HIS A O 1
ATOM 698 N N . ASP A 1 92 ? 0.685 -11.079 -8.127 1.00 90.62 92 ASP A N 1
ATOM 699 C CA . ASP A 1 92 ? 0.908 -12.403 -8.691 1.00 90.62 92 ASP A CA 1
ATOM 700 C C . ASP A 1 92 ? -0.286 -13.285 -8.316 1.00 90.62 92 ASP A C 1
ATOM 702 O O . ASP A 1 92 ? -0.437 -13.676 -7.157 1.00 90.62 92 ASP A O 1
ATOM 706 N N . ALA A 1 93 ? -1.166 -13.541 -9.284 1.00 89.12 93 ALA A N 1
ATOM 707 C CA . ALA A 1 93 ? -2.384 -14.313 -9.067 1.00 89.12 93 ALA A CA 1
ATOM 708 C C . ALA A 1 93 ? -2.115 -15.814 -8.869 1.00 89.12 93 ALA A C 1
ATOM 710 O O . ALA A 1 93 ? -2.908 -16.478 -8.203 1.00 89.12 93 ALA A O 1
ATOM 711 N N . ASP A 1 94 ? -1.011 -16.339 -9.411 1.00 92.25 94 ASP A N 1
ATOM 712 C CA . ASP A 1 94 ? -0.655 -17.756 -9.282 1.00 92.25 94 ASP A CA 1
ATOM 713 C C . ASP A 1 94 ? -0.160 -18.062 -7.864 1.00 92.25 94 ASP A C 1
ATOM 715 O O . ASP A 1 94 ? -0.440 -19.126 -7.308 1.00 92.25 94 ASP A O 1
ATOM 719 N N . LEU A 1 95 ? 0.561 -17.111 -7.267 1.00 92.50 95 LEU A N 1
ATOM 720 C CA . LEU A 1 95 ? 1.117 -17.230 -5.920 1.00 92.50 95 LEU A CA 1
ATOM 721 C C . LEU 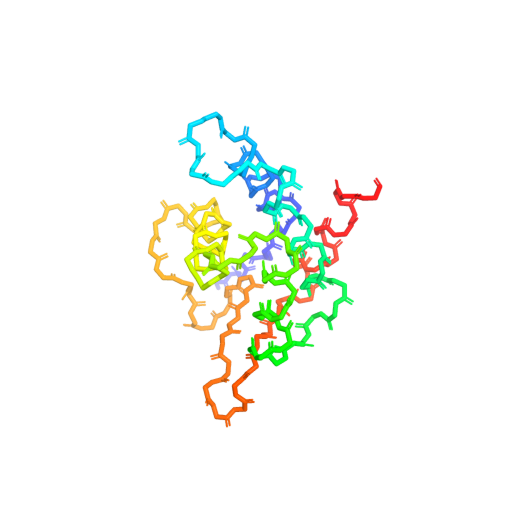A 1 95 ? 0.300 -16.499 -4.843 1.00 92.50 95 LEU A C 1
ATOM 723 O O . LEU A 1 95 ? 0.612 -16.617 -3.658 1.00 92.50 95 LEU A O 1
ATOM 727 N N . ASP A 1 96 ? -0.727 -15.750 -5.241 1.00 95.00 96 ASP A N 1
ATOM 728 C CA . ASP A 1 96 ? -1.519 -14.843 -4.402 1.00 95.00 96 ASP A CA 1
ATOM 729 C C . ASP A 1 96 ? -0.650 -13.881 -3.564 1.00 95.00 96 ASP A C 1
ATOM 731 O O . ASP A 1 96 ? -0.832 -13.703 -2.354 1.00 95.00 96 ASP A O 1
ATOM 735 N N . MET A 1 97 ? 0.337 -13.257 -4.215 1.00 95.06 97 MET A N 1
ATOM 736 C CA . MET A 1 97 ? 1.310 -12.368 -3.570 1.00 95.06 97 MET A CA 1
ATOM 737 C C . MET A 1 97 ? 1.343 -10.981 -4.202 1.00 95.06 97 MET A C 1
ATOM 739 O O . MET A 1 97 ? 1.338 -10.822 -5.418 1.00 95.06 97 MET A O 1
ATOM 743 N N . TYR A 1 98 ? 1.451 -9.956 -3.366 1.00 93.69 98 TYR A N 1
ATOM 744 C CA . TYR A 1 98 ? 1.775 -8.603 -3.794 1.00 93.69 98 TYR A CA 1
ATOM 745 C C . TYR A 1 98 ? 3.288 -8.452 -3.881 1.00 93.69 98 TYR A C 1
ATOM 747 O O . TYR A 1 98 ? 3.997 -8.723 -2.909 1.00 93.69 98 TYR A O 1
ATOM 755 N N . VAL A 1 99 ? 3.771 -7.983 -5.026 1.00 93.69 99 VAL A N 1
ATOM 756 C CA . VAL A 1 99 ? 5.193 -7.757 -5.293 1.00 93.69 99 VAL A CA 1
ATOM 757 C C . VAL A 1 99 ? 5.404 -6.288 -5.625 1.00 93.69 99 VAL A C 1
ATOM 759 O O . VAL A 1 99 ? 4.807 -5.772 -6.563 1.00 93.69 99 VAL A O 1
ATOM 762 N N . LEU A 1 100 ? 6.248 -5.607 -4.855 1.00 93.06 100 LEU A N 1
ATOM 763 C CA . LEU A 1 100 ? 6.611 -4.205 -5.050 1.00 93.06 100 LEU A CA 1
ATOM 764 C C . LEU A 1 100 ? 7.839 -4.045 -5.925 1.00 93.06 100 LEU A C 1
ATOM 766 O O . LEU A 1 100 ? 8.811 -4.795 -5.813 1.00 93.06 100 LEU A O 1
ATOM 770 N N . ASP A 1 101 ? 7.836 -2.964 -6.700 1.00 92.81 101 ASP A N 1
ATOM 771 C CA . ASP A 1 101 ? 9.043 -2.502 -7.356 1.00 92.81 101 ASP A CA 1
ATOM 772 C C . ASP A 1 101 ? 10.108 -2.122 -6.312 1.00 92.81 101 ASP A C 1
ATOM 774 O O . ASP A 1 101 ? 9.850 -1.451 -5.304 1.00 92.81 101 ASP A O 1
ATOM 778 N N . ARG A 1 102 ? 11.344 -2.561 -6.560 1.00 92.19 102 ARG A N 1
ATOM 779 C CA . ARG A 1 102 ? 12.478 -2.337 -5.655 1.00 92.19 102 ARG A CA 1
ATOM 780 C C . ARG A 1 102 ? 12.835 -0.857 -5.524 1.00 92.19 102 ARG A C 1
ATOM 782 O O . ARG A 1 102 ? 13.194 -0.416 -4.433 1.00 92.19 102 ARG A O 1
ATOM 789 N N . GLY A 1 103 ? 12.780 -0.111 -6.623 1.00 93.56 103 GLY A N 1
ATOM 790 C CA . GLY A 1 103 ? 13.040 1.322 -6.640 1.00 93.56 103 GLY A CA 1
ATOM 791 C C . GLY A 1 103 ? 11.955 2.095 -5.897 1.00 93.56 103 GLY A C 1
ATOM 792 O O . GLY A 1 103 ? 12.291 2.939 -5.065 1.00 93.56 103 GLY A O 1
ATOM 793 N N . PHE A 1 104 ? 10.681 1.738 -6.099 1.00 93.81 104 PHE A N 1
ATOM 794 C CA . PHE A 1 104 ? 9.577 2.302 -5.319 1.00 93.81 104 PHE A CA 1
ATOM 795 C C . PHE A 1 104 ? 9.749 2.022 -3.822 1.00 93.81 104 PHE A C 1
ATOM 797 O O . PHE A 1 104 ? 9.690 2.945 -3.014 1.00 93.81 104 PHE A O 1
ATOM 804 N N . SER A 1 105 ? 10.014 0.766 -3.441 1.00 95.25 105 SER A N 1
ATOM 805 C CA . SER A 1 105 ? 10.235 0.370 -2.042 1.00 95.25 105 SER A CA 1
ATOM 806 C C . SER A 1 105 ? 11.350 1.191 -1.383 1.00 95.25 105 SER A C 1
ATOM 808 O O . SER A 1 105 ? 11.161 1.724 -0.285 1.00 95.25 105 SER A O 1
ATOM 810 N N . ALA A 1 106 ? 12.493 1.343 -2.058 1.00 95.31 106 ALA A N 1
ATOM 811 C CA . ALA A 1 106 ? 13.613 2.130 -1.552 1.00 95.31 106 ALA A CA 1
ATOM 812 C C . ALA A 1 106 ? 13.240 3.612 -1.385 1.00 95.31 106 ALA A C 1
ATOM 814 O O . ALA A 1 106 ? 13.441 4.174 -0.308 1.00 95.31 106 ALA A O 1
ATOM 815 N N . ALA A 1 107 ? 12.641 4.222 -2.411 1.00 95.62 107 ALA A N 1
ATOM 816 C CA . ALA A 1 107 ? 12.229 5.622 -2.376 1.00 95.62 107 ALA A CA 1
ATOM 817 C C . ALA A 1 107 ? 11.163 5.887 -1.297 1.00 95.62 107 ALA A C 1
ATOM 819 O O . ALA A 1 107 ? 11.268 6.872 -0.565 1.00 95.62 107 ALA A O 1
ATOM 820 N N . TRP A 1 108 ? 10.185 4.988 -1.138 1.00 97.06 108 TRP A N 1
ATOM 821 C CA . TRP A 1 108 ? 9.150 5.082 -0.106 1.00 97.06 108 TRP A CA 1
ATOM 822 C C . TRP A 1 108 ? 9.763 5.074 1.290 1.00 97.06 108 TRP A C 1
ATOM 824 O O . TRP A 1 108 ? 9.487 5.957 2.100 1.00 97.06 108 TRP A O 1
ATOM 834 N N . ARG A 1 109 ? 10.650 4.111 1.561 1.00 95.88 109 ARG A N 1
ATOM 835 C CA 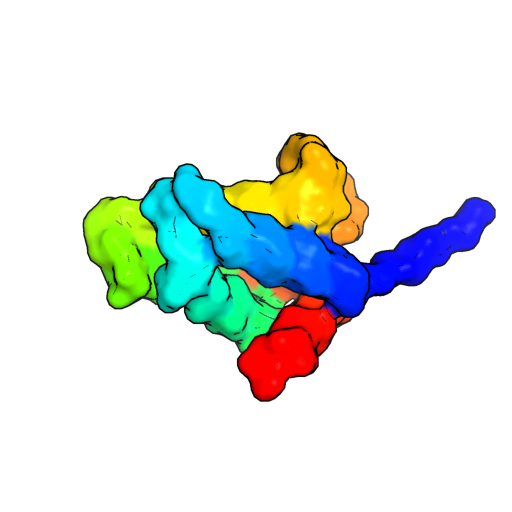. ARG A 1 109 ? 11.330 4.001 2.856 1.00 95.88 109 ARG A CA 1
ATOM 836 C C . ARG A 1 109 ? 12.193 5.224 3.151 1.00 95.88 109 ARG A C 1
ATOM 838 O O . ARG A 1 109 ? 12.151 5.705 4.275 1.00 95.88 109 ARG A O 1
ATOM 845 N N . SER A 1 110 ? 12.916 5.752 2.163 1.00 95.81 110 SER A N 1
ATOM 846 C CA . SER A 1 110 ? 13.703 6.984 2.320 1.00 95.81 110 SER A CA 1
ATOM 847 C C . SER A 1 110 ? 12.844 8.231 2.546 1.00 95.81 110 SER A C 1
ATOM 849 O O . SER A 1 110 ? 13.269 9.138 3.250 1.00 95.81 110 SER A O 1
ATOM 851 N N . ALA A 1 111 ? 11.643 8.302 1.971 1.00 95.19 111 ALA A N 1
ATOM 852 C CA . ALA A 1 111 ? 10.730 9.428 2.183 1.00 95.19 111 ALA A CA 1
ATOM 853 C C . ALA A 1 111 ? 9.975 9.360 3.524 1.00 95.19 111 ALA A C 1
ATOM 855 O O . ALA A 1 111 ? 9.388 10.354 3.954 1.00 95.19 111 ALA A O 1
ATOM 856 N N . ARG A 1 112 ? 9.940 8.182 4.156 1.00 94.00 112 ARG A N 1
ATOM 857 C CA . ARG A 1 112 ? 9.192 7.896 5.391 1.00 94.00 112 ARG A CA 1
ATOM 858 C C . ARG A 1 112 ? 10.085 7.699 6.623 1.00 94.00 112 ARG A C 1
ATOM 860 O O . ARG A 1 112 ? 9.533 7.526 7.708 1.00 94.00 112 ARG A O 1
ATOM 867 N N . SER A 1 113 ? 11.411 7.695 6.450 1.00 76.69 113 SER A N 1
ATOM 868 C CA . SER A 1 113 ? 12.422 7.608 7.518 1.00 76.69 113 SER A CA 1
ATOM 869 C C . SER A 1 113 ? 12.598 8.907 8.287 1.00 76.69 113 SER A C 1
ATOM 871 O O . SER A 1 113 ? 12.575 9.965 7.619 1.00 76.69 113 SER A O 1
#

Mean predicted aligned error: 4.81 Å

Sequence (113 aa):
MAAKLLDWSTDVRDAIARLGKPGLVFPFSKAAPLVDYLASRMVVPRSELLDRAMQINGSDAENFLASTLANVTMAIHHKGAVPDPGGWYFHDADLDMYVLDRGFSAAWRSARS

Organism: NCBI:txid505389

Solvent-accessible surface ar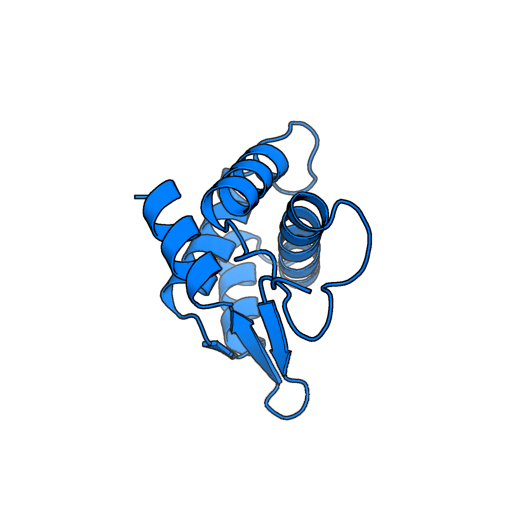ea (backbone atoms only — not comparable to full-atom values): 6351 Å² total; per-residue (Å²): 132,81,77,75,75,78,59,30,61,60,39,39,51,40,20,52,54,49,45,61,40,85,89,52,95,64,52,37,89,57,44,48,59,56,52,52,51,48,40,73,59,34,59,42,45,50,69,61,54,42,54,52,27,28,76,69,57,44,95,50,14,68,62,50,47,53,52,43,54,47,46,39,40,34,42,59,60,71,61,72,75,71,50,84,86,85,31,66,45,49,72,43,76,92,77,44,26,38,39,43,32,67,60,40,25,52,33,43,51,64,74,71,105

Nearest PDB structures (foldseek):
  8ba0-assembly1_V  TM=3.119E-01  e=7.735E+00  Drosophila melanogaster
  6id6-assembly1_A  TM=2.903E-01  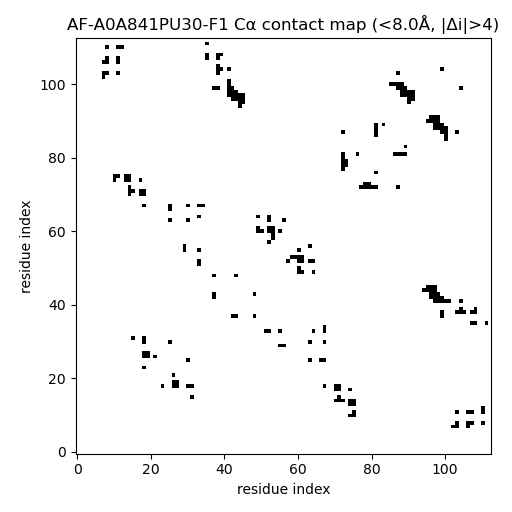e=6.945E+00  Mycobacterium tuberculosis H37Rv
  2p1a-assembly1_A  TM=2.827E-01  e=9.596E+00  Bacillus cereus ATCC 10987
  2cwo-assembly1_A  TM=2.403E-01  e=5.909E+00  Beet yellows virus